Protein AF-A0A2M7JU36-F1 (afdb_monomer_lite)

Structure (mmCIF, N/CA/C/O backbone):
data_AF-A0A2M7JU36-F1
#
_entry.id   AF-A0A2M7JU36-F1
#
loop_
_atom_site.group_PDB
_atom_site.id
_atom_site.type_symbol
_atom_site.label_atom_id
_atom_site.label_alt_id
_atom_site.label_comp_id
_atom_site.label_asym_id
_atom_site.label_entity_id
_atom_site.label_seq_id
_atom_site.pdbx_PDB_ins_code
_atom_site.Cartn_x
_atom_site.Cartn_y
_atom_site.Cartn_z
_atom_site.occupancy
_atom_site.B_iso_or_equiv
_atom_site.auth_seq_id
_atom_site.auth_comp_id
_atom_site.auth_asym_id
_atom_site.auth_atom_id
_atom_site.pdbx_PDB_model_num
ATOM 1 N N . MET A 1 1 ? -21.997 -7.208 15.040 1.00 50.09 1 MET A N 1
ATOM 2 C CA . MET A 1 1 ? -20.787 -6.437 15.381 1.00 50.09 1 MET A CA 1
ATOM 3 C C . MET A 1 1 ? -20.080 -6.187 14.065 1.00 50.09 1 MET A C 1
ATOM 5 O O . MET A 1 1 ? -19.576 -7.139 13.486 1.00 50.09 1 MET A O 1
ATOM 9 N N . GLY A 1 2 ? -20.224 -4.988 13.495 1.00 57.16 2 GLY A N 1
ATOM 10 C CA . GLY A 1 2 ? -19.486 -4.645 12.277 1.00 57.16 2 GLY A CA 1
ATOM 11 C C . GLY A 1 2 ? -17.994 -4.670 12.595 1.00 57.16 2 GLY A C 1
ATOM 12 O O . GLY A 1 2 ? -17.623 -4.312 13.710 1.00 57.16 2 GLY A O 1
ATOM 13 N N . LEU A 1 3 ? -17.168 -5.158 11.672 1.00 71.88 3 LEU A N 1
ATOM 14 C CA . LEU A 1 3 ? -15.715 -5.123 11.829 1.00 71.88 3 LEU A CA 1
ATOM 15 C C . LEU A 1 3 ? -15.291 -3.659 11.997 1.00 71.88 3 LEU A C 1
ATOM 17 O O . LEU A 1 3 ? -15.453 -2.861 11.075 1.00 71.88 3 LEU A O 1
ATOM 21 N N . GLU A 1 4 ? -14.818 -3.295 13.189 1.00 88.31 4 GLU A N 1
ATOM 22 C CA . GLU A 1 4 ? -14.228 -1.981 13.417 1.00 88.31 4 GLU A CA 1
ATOM 23 C C . GLU A 1 4 ? -12.824 -1.979 12.821 1.00 88.31 4 GLU A C 1
ATOM 25 O O . GLU A 1 4 ? -11.915 -2.625 13.340 1.00 88.31 4 GLU A O 1
ATOM 30 N N . TYR A 1 5 ? -12.665 -1.271 11.706 1.00 93.06 5 TYR A N 1
ATOM 31 C CA . TYR A 1 5 ? -11.362 -1.033 11.103 1.00 93.06 5 TYR A CA 1
ATOM 32 C C . TYR A 1 5 ? -10.684 0.153 11.773 1.00 93.06 5 TYR A C 1
ATOM 34 O O . TYR A 1 5 ? -11.302 1.180 12.069 1.00 93.06 5 TYR A O 1
ATOM 42 N N . THR A 1 6 ? -9.379 0.035 11.959 1.00 96.12 6 THR A N 1
ATOM 43 C CA . THR A 1 6 ? -8.544 1.144 12.397 1.00 96.12 6 THR A CA 1
ATOM 44 C C . THR A 1 6 ? -8.436 2.201 11.296 1.00 96.12 6 THR A C 1
ATOM 46 O O . THR A 1 6 ? -8.538 1.923 10.099 1.00 96.12 6 THR A O 1
ATOM 49 N N . MET A 1 7 ? -8.134 3.441 11.684 1.00 96.31 7 MET A N 1
ATOM 50 C CA . MET A 1 7 ? -7.880 4.519 10.717 1.00 96.31 7 MET A CA 1
ATOM 51 C C . MET A 1 7 ? -6.694 4.214 9.788 1.00 96.31 7 MET A C 1
ATOM 53 O O . MET A 1 7 ? -6.660 4.679 8.652 1.00 96.31 7 MET A O 1
ATOM 57 N N . GLN A 1 8 ? -5.727 3.421 10.253 1.00 97.31 8 GLN A N 1
ATOM 58 C CA . GLN A 1 8 ? -4.566 3.018 9.460 1.00 97.31 8 GLN A CA 1
ATOM 59 C C . GLN A 1 8 ? -4.952 2.024 8.366 1.00 97.31 8 GLN A C 1
ATOM 61 O O . GLN A 1 8 ? -4.522 2.192 7.229 1.00 97.31 8 GLN A O 1
ATOM 66 N N . GLU A 1 9 ? -5.799 1.041 8.672 1.00 97.06 9 GLU A N 1
ATOM 67 C CA . GLU A 1 9 ? -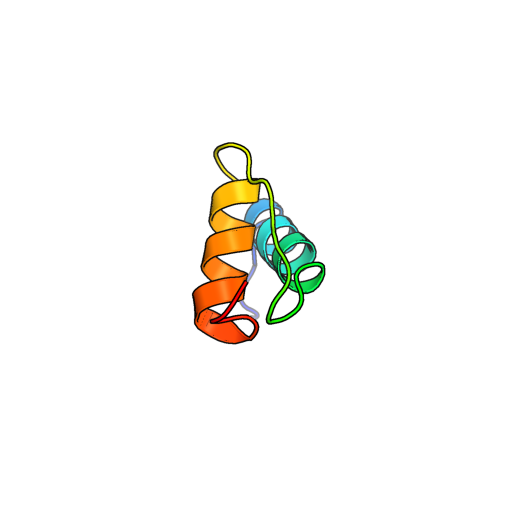6.323 0.103 7.671 1.00 97.06 9 GLU A CA 1
ATOM 68 C C . GLU A 1 9 ? -7.163 0.833 6.622 1.00 97.06 9 GLU A C 1
ATOM 70 O O . GLU A 1 9 ? -6.983 0.612 5.425 1.00 97.06 9 GLU A O 1
ATOM 75 N N . LEU A 1 10 ? -8.011 1.775 7.049 1.00 97.38 10 LEU A N 1
ATOM 76 C CA . LEU A 1 10 ? -8.781 2.609 6.124 1.00 97.38 10 LEU A CA 1
ATOM 77 C C . LEU A 1 10 ? -7.871 3.445 5.212 1.00 97.38 10 LEU A C 1
ATOM 79 O O . LEU A 1 10 ? -8.132 3.541 4.015 1.00 97.38 10 LEU A O 1
ATOM 83 N N . MET A 1 11 ? -6.780 4.004 5.744 1.00 97.75 11 MET A N 1
ATOM 84 C CA . MET A 1 11 ? -5.792 4.747 4.954 1.00 97.75 11 MET A CA 1
ATOM 85 C C . MET A 1 11 ? -5.048 3.850 3.957 1.00 97.75 11 MET A C 1
ATOM 87 O O . MET A 1 11 ? -4.828 4.263 2.821 1.00 97.75 11 MET A O 1
ATOM 91 N N . VAL A 1 12 ? -4.687 2.627 4.355 1.00 98.44 12 VAL A N 1
ATOM 92 C CA . VAL A 1 12 ? -4.052 1.638 3.470 1.00 98.44 12 VAL A CA 1
ATOM 93 C C . VAL A 1 12 ? -4.982 1.281 2.311 1.00 98.44 12 VAL A C 1
ATOM 95 O O . VAL A 1 12 ? -4.551 1.313 1.162 1.00 98.44 12 VAL A O 1
ATOM 98 N N . VAL A 1 13 ? -6.263 1.017 2.585 1.00 98.38 13 VAL A N 1
ATOM 99 C CA . VAL A 1 13 ? -7.258 0.715 1.542 1.00 98.38 13 VAL A CA 1
ATOM 100 C C . VAL A 1 13 ? -7.489 1.916 0.628 1.00 98.38 13 VAL A C 1
ATOM 102 O O . VAL A 1 13 ? -7.588 1.748 -0.585 1.00 98.38 13 VAL A O 1
ATOM 105 N N . ALA A 1 14 ? -7.572 3.124 1.191 1.00 98.31 14 ALA A N 1
ATOM 106 C CA . ALA A 1 14 ? -7.720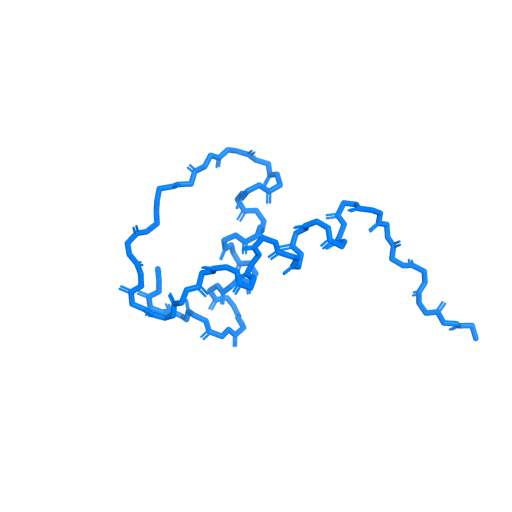 4.342 0.403 1.00 98.31 14 ALA A CA 1
ATOM 107 C C . ALA A 1 14 ? -6.523 4.543 -0.538 1.00 98.31 14 ALA A C 1
ATOM 109 O O . ALA A 1 14 ? -6.727 4.738 -1.728 1.00 98.31 14 ALA A O 1
ATOM 110 N N . GLY A 1 15 ? -5.292 4.410 -0.034 1.00 98.06 15 GLY A N 1
ATOM 111 C CA . GLY A 1 15 ? -4.085 4.527 -0.854 1.00 98.06 15 GLY A CA 1
ATOM 112 C C . GLY A 1 15 ? -3.962 3.428 -1.910 1.00 98.06 15 GLY A C 1
ATOM 113 O O . GLY A 1 15 ? -3.563 3.711 -3.033 1.00 98.06 15 GLY A O 1
ATOM 114 N N . ALA A 1 16 ? -4.344 2.190 -1.580 1.00 98.69 16 ALA A N 1
ATOM 115 C CA . ALA A 1 16 ? -4.293 1.072 -2.520 1.00 98.69 16 ALA A CA 1
ATOM 116 C C . ALA A 1 16 ? -5.176 1.316 -3.753 1.00 98.69 16 ALA A C 1
ATOM 118 O O . ALA A 1 16 ? -4.783 0.962 -4.854 1.00 98.69 16 ALA A O 1
ATOM 119 N N . ARG A 1 17 ? -6.344 1.949 -3.577 1.00 98.50 17 ARG A N 1
ATOM 120 C CA . ARG A 1 17 ? -7.302 2.239 -4.662 1.00 98.50 17 ARG A CA 1
ATOM 121 C C . ARG A 1 17 ? -6.834 3.301 -5.654 1.00 98.50 17 ARG A C 1
ATOM 123 O O . ARG A 1 17 ? -7.439 3.428 -6.715 1.00 98.50 17 ARG A O 1
ATOM 130 N N . GLU A 1 18 ? -5.807 4.071 -5.310 1.00 98.25 18 GLU A N 1
ATOM 131 C CA . GLU A 1 18 ? -5.230 5.069 -6.215 1.00 98.25 18 GLU A CA 1
ATOM 132 C C . GLU A 1 18 ? -4.256 4.445 -7.227 1.00 98.25 18 GLU A C 1
ATOM 134 O O . GLU A 1 18 ? -3.900 5.102 -8.202 1.00 98.25 18 GLU A O 1
ATOM 139 N N . ILE A 1 19 ? -3.835 3.192 -7.012 1.00 98.62 19 ILE A N 1
ATOM 140 C CA . ILE A 1 19 ? -2.917 2.459 -7.889 1.00 98.62 19 ILE A CA 1
ATOM 141 C C . ILE A 1 19 ? -3.733 1.677 -8.916 1.00 98.62 19 ILE A C 1
ATOM 143 O O . ILE A 1 19 ? -4.642 0.931 -8.558 1.00 98.62 19 ILE A O 1
ATOM 147 N N . ARG A 1 20 ? -3.409 1.829 -10.197 1.00 98.62 20 ARG A N 1
ATOM 148 C CA . ARG A 1 20 ? -4.008 1.049 -11.281 1.00 98.62 20 ARG A CA 1
ATOM 149 C C . ARG A 1 20 ? -3.072 -0.070 -11.700 1.00 98.62 20 ARG A C 1
ATOM 151 O O . ARG A 1 20 ? -1.864 0.015 -11.506 1.00 98.62 20 ARG A O 1
ATOM 158 N N . ASP A 1 21 ? -3.646 -1.114 -12.286 1.00 98.62 21 ASP A N 1
ATOM 159 C CA . ASP A 1 21 ? -2.840 -2.144 -12.932 1.00 98.62 21 ASP A CA 1
ATOM 160 C C . ASP A 1 21 ? -1.964 -1.511 -14.025 1.00 98.62 21 ASP A C 1
ATOM 162 O O . ASP A 1 21 ? -2.387 -0.551 -14.674 1.00 98.62 21 ASP A O 1
ATOM 166 N N . ASP A 1 22 ? -0.745 -2.025 -14.177 1.00 98.44 22 ASP A N 1
ATOM 167 C CA . ASP A 1 22 ? 0.310 -1.499 -15.058 1.00 98.44 22 ASP A CA 1
ATOM 168 C C . ASP A 1 22 ? 0.869 -0.094 -14.707 1.00 98.44 22 ASP A C 1
ATOM 170 O O . ASP A 1 22 ? 1.668 0.458 -15.475 1.00 98.44 22 ASP A O 1
ATOM 174 N N . ASP A 1 23 ? 0.519 0.504 -13.559 1.00 98.06 23 ASP A N 1
ATOM 175 C CA . ASP A 1 23 ? 1.174 1.736 -13.092 1.00 98.06 23 ASP A CA 1
ATOM 176 C C . ASP A 1 23 ? 2.637 1.474 -12.691 1.00 98.06 23 ASP A C 1
ATOM 178 O O . ASP A 1 23 ? 2.954 0.492 -12.036 1.00 98.06 23 ASP A O 1
ATOM 182 N N . VAL A 1 24 ? 3.549 2.409 -12.984 1.00 97.50 24 VAL A N 1
ATOM 183 C CA . VAL A 1 24 ? 4.904 2.389 -12.403 1.00 97.50 24 VAL A CA 1
ATOM 184 C C . VAL A 1 24 ? 4.906 3.232 -11.132 1.00 97.50 24 VAL A C 1
ATOM 186 O O . VAL A 1 24 ? 4.947 4.464 -11.191 1.00 97.50 24 VAL A O 1
ATOM 189 N N . VAL A 1 25 ? 4.874 2.577 -9.971 1.00 96.62 25 VAL A N 1
ATOM 190 C CA . VAL A 1 25 ? 4.706 3.258 -8.678 1.00 96.62 25 VAL A CA 1
ATOM 191 C C . VAL A 1 25 ? 6.031 3.383 -7.919 1.00 96.62 25 VAL A C 1
ATOM 193 O O . VAL A 1 25 ? 6.714 2.399 -7.643 1.00 96.62 25 VAL A O 1
ATOM 196 N N . PHE A 1 26 ? 6.383 4.603 -7.498 1.00 97.31 26 PHE A N 1
ATOM 197 C CA . PHE A 1 26 ? 7.448 4.818 -6.513 1.00 97.31 26 PHE A CA 1
ATOM 198 C C . PHE A 1 26 ? 6.869 4.782 -5.096 1.00 97.31 26 PHE A C 1
ATOM 200 O O . PHE A 1 26 ? 5.995 5.579 -4.754 1.00 97.31 26 PHE A O 1
ATOM 207 N N . VAL A 1 27 ? 7.375 3.878 -4.256 1.00 96.62 27 VAL A N 1
ATOM 208 C CA . VAL A 1 27 ? 6.782 3.590 -2.945 1.00 96.62 27 VAL A CA 1
ATOM 209 C C . VAL A 1 27 ? 7.748 3.934 -1.813 1.00 96.62 27 VAL A C 1
ATOM 211 O O . VAL A 1 27 ? 8.925 3.581 -1.839 1.00 96.62 27 VAL A O 1
ATOM 214 N N . GLY A 1 28 ? 7.231 4.633 -0.799 1.00 93.94 28 GLY A N 1
ATOM 215 C CA . GLY A 1 28 ? 7.941 4.914 0.451 1.00 93.94 28 GLY A CA 1
ATOM 216 C C . GLY A 1 28 ? 7.889 3.752 1.456 1.00 93.94 28 GLY A C 1
ATOM 217 O O . GLY A 1 28 ? 7.684 2.598 1.106 1.00 93.94 28 GLY A O 1
ATOM 218 N N . MET A 1 29 ? 8.043 4.052 2.749 1.00 95.38 29 MET A N 1
ATOM 219 C CA . MET A 1 29 ? 8.042 3.040 3.823 1.00 95.38 29 MET A CA 1
ATOM 220 C C . MET A 1 29 ? 6.761 3.073 4.667 1.00 95.38 29 MET A C 1
ATOM 222 O O . MET A 1 29 ? 6.171 4.137 4.846 1.00 95.38 29 MET A O 1
ATOM 226 N N . ARG A 1 30 ? 6.426 1.949 5.321 1.00 95.94 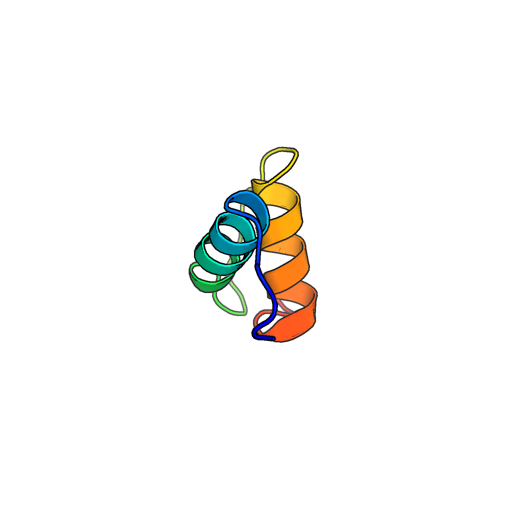30 ARG A N 1
ATOM 227 C CA . ARG A 1 30 ? 5.281 1.768 6.246 1.00 95.94 30 ARG A CA 1
ATOM 228 C C . ARG A 1 30 ? 3.925 1.739 5.530 1.00 95.94 30 ARG A C 1
ATOM 230 O O . ARG A 1 30 ? 3.721 0.870 4.694 1.00 95.94 30 ARG A O 1
ATOM 237 N N . LEU A 1 31 ? 2.996 2.642 5.862 1.00 97.38 31 LEU A N 1
ATOM 238 C CA . LEU A 1 31 ? 1.628 2.618 5.329 1.00 97.38 31 LEU A CA 1
ATOM 239 C C . LEU A 1 31 ? 1.576 2.696 3.788 1.00 97.38 31 LEU A C 1
ATOM 241 O O . LEU A 1 31 ? 0.837 1.902 3.214 1.00 97.38 31 LEU A O 1
ATOM 245 N N . PRO A 1 32 ? 2.390 3.526 3.098 1.00 97.69 32 PRO A N 1
ATOM 246 C CA . PRO A 1 32 ? 2.500 3.474 1.638 1.00 97.69 32 PRO A CA 1
ATOM 247 C C . PRO A 1 32 ? 2.918 2.105 1.085 1.00 97.69 32 PRO A C 1
ATOM 249 O O . PRO A 1 32 ? 2.379 1.675 0.072 1.00 97.69 32 PRO A O 1
ATOM 252 N N . LEU A 1 33 ? 3.836 1.397 1.758 1.00 98.25 33 LEU A N 1
ATOM 253 C CA . LEU A 1 33 ? 4.269 0.062 1.329 1.00 98.25 33 LEU A CA 1
ATOM 254 C C . LEU A 1 33 ? 3.141 -0.964 1.469 1.00 98.25 33 LEU A C 1
ATOM 256 O O . LEU A 1 33 ? 2.944 -1.782 0.578 1.00 98.25 33 LEU A O 1
ATOM 260 N N . LEU A 1 34 ? 2.371 -0.890 2.558 1.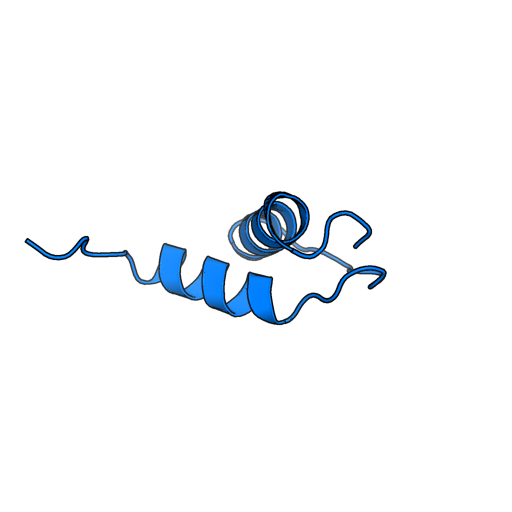00 98.38 34 LEU A N 1
ATOM 261 C CA . LEU A 1 34 ? 1.203 -1.750 2.755 1.00 98.38 34 LEU A CA 1
ATOM 262 C C . LEU A 1 34 ? 0.094 -1.453 1.740 1.00 98.38 34 LEU A C 1
ATOM 264 O O . LEU A 1 34 ? -0.533 -2.386 1.253 1.00 98.38 34 LEU A O 1
ATOM 268 N N . ALA A 1 35 ? -0.132 -0.182 1.397 1.00 98.44 35 ALA A N 1
ATOM 269 C CA . ALA A 1 35 ? -1.094 0.205 0.366 1.00 98.44 35 ALA A CA 1
ATOM 270 C C . ALA A 1 35 ? -0.704 -0.361 -1.006 1.00 98.44 35 ALA A C 1
ATOM 272 O O . ALA A 1 35 ? -1.541 -0.955 -1.682 1.00 98.44 35 ALA A O 1
ATOM 273 N N . PHE A 1 36 ? 0.575 -0.250 -1.376 1.00 98.56 36 PHE A N 1
ATOM 274 C CA . PHE A 1 36 ? 1.090 -0.835 -2.612 1.00 98.56 36 PHE A CA 1
ATOM 275 C C . PHE A 1 36 ? 0.960 -2.360 -2.629 1.00 98.56 36 PHE A C 1
ATOM 277 O O . PHE A 1 36 ? 0.423 -2.918 -3.582 1.00 98.56 36 PHE A O 1
ATOM 284 N N . GLN A 1 37 ? 1.375 -3.036 -1.555 1.00 98.38 37 GLN A N 1
ATOM 285 C CA . GLN A 1 37 ? 1.269 -4.492 -1.469 1.00 98.38 37 GLN A CA 1
ATOM 286 C C . GLN A 1 37 ? -0.192 -4.958 -1.545 1.00 98.38 37 GLN A C 1
ATOM 288 O O . GLN A 1 37 ? -0.503 -5.895 -2.274 1.00 98.38 37 GLN A O 1
ATOM 293 N N . LEU A 1 38 ? -1.108 -4.259 -0.866 1.00 98.69 38 LEU A N 1
ATOM 294 C CA . LEU A 1 38 ? -2.535 -4.555 -0.947 1.00 98.69 38 LEU A CA 1
ATOM 295 C C . LEU A 1 38 ? -3.070 -4.383 -2.374 1.00 98.69 38 LEU A C 1
ATOM 297 O O . LEU A 1 38 ? -3.868 -5.207 -2.815 1.00 98.69 38 LEU A O 1
ATOM 301 N N . ALA A 1 39 ? -2.651 -3.345 -3.103 1.00 98.75 39 ALA A N 1
ATOM 302 C CA . ALA A 1 39 ? -3.052 -3.156 -4.495 1.00 98.75 39 ALA A CA 1
ATOM 303 C C . ALA A 1 39 ? -2.583 -4.330 -5.370 1.00 98.75 39 ALA A C 1
ATOM 305 O O . ALA A 1 39 ? -3.415 -4.944 -6.047 1.00 98.75 39 ALA A O 1
ATOM 306 N N . LYS A 1 40 ? -1.301 -4.711 -5.256 1.00 98.50 40 LYS A N 1
ATOM 307 C CA . LYS A 1 40 ? -0.713 -5.853 -5.975 1.00 98.50 40 LYS A CA 1
ATOM 308 C C . LYS A 1 40 ? -1.422 -7.173 -5.704 1.00 98.50 40 LYS A C 1
ATOM 310 O O . LYS A 1 40 ? -1.667 -7.938 -6.631 1.00 98.50 40 LYS A O 1
ATOM 315 N N . ASP A 1 41 ? -1.788 -7.423 -4.452 1.00 98.69 41 ASP A N 1
ATOM 316 C CA . ASP A 1 41 ? -2.404 -8.688 -4.049 1.00 98.69 41 ASP A CA 1
ATOM 317 C C . ASP A 1 41 ? -3.915 -8.752 -4.336 1.00 98.69 41 ASP A C 1
ATOM 319 O O . ASP A 1 41 ? -4.540 -9.786 -4.099 1.00 98.69 41 ASP A O 1
ATOM 323 N N . THR A 1 42 ? -4.529 -7.665 -4.826 1.00 98.69 42 THR A N 1
ATOM 324 C CA . THR A 1 42 ? -5.987 -7.600 -5.024 1.00 98.69 42 THR A CA 1
ATOM 325 C C . THR A 1 42 ? -6.423 -7.235 -6.437 1.00 98.69 42 THR A C 1
ATOM 327 O O . THR A 1 42 ? -7.196 -7.985 -7.028 1.00 98.69 42 THR A O 1
ATOM 330 N N . HIS A 1 43 ? -6.002 -6.087 -6.970 1.00 98.62 43 HIS A N 1
ATOM 331 C CA . HIS A 1 43 ? -6.593 -5.521 -8.192 1.00 98.62 43 HIS A CA 1
ATOM 332 C C . HIS A 1 43 ? -5.588 -4.925 -9.181 1.00 98.62 43 HIS A C 1
ATOM 334 O O . HIS A 1 43 ? -5.982 -4.629 -10.304 1.00 98.62 43 HIS A O 1
ATOM 340 N N . ALA A 1 44 ? -4.326 -4.761 -8.785 1.00 98.62 44 ALA A N 1
ATOM 341 C CA . ALA A 1 44 ? -3.262 -4.205 -9.618 1.00 98.62 44 ALA A CA 1
ATOM 342 C C . ALA A 1 44 ? -2.005 -5.109 -9.602 1.00 98.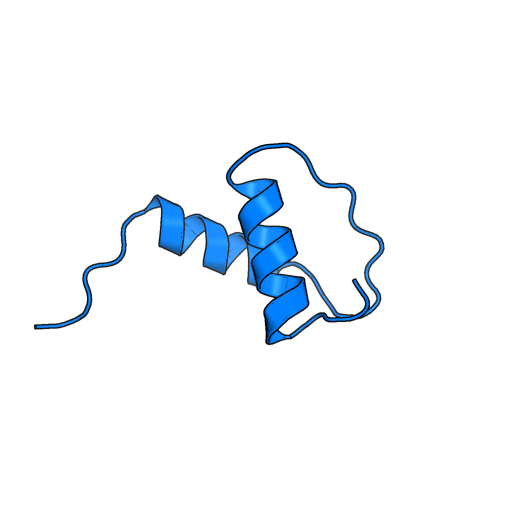62 44 ALA A C 1
ATOM 344 O O . ALA A 1 44 ? -0.941 -4.676 -9.153 1.00 98.62 44 ALA A O 1
ATOM 345 N N . PRO A 1 45 ? -2.107 -6.394 -10.001 1.00 98.44 45 PRO A N 1
ATOM 346 C CA . PRO A 1 45 ? -1.003 -7.358 -9.911 1.00 98.44 45 PRO A CA 1
ATOM 347 C C . PRO A 1 45 ? 0.243 -6.983 -10.735 1.00 98.44 45 PRO A C 1
ATOM 349 O O . PRO A 1 45 ? 1.345 -7.454 -10.425 1.00 98.44 45 PRO A O 1
ATOM 352 N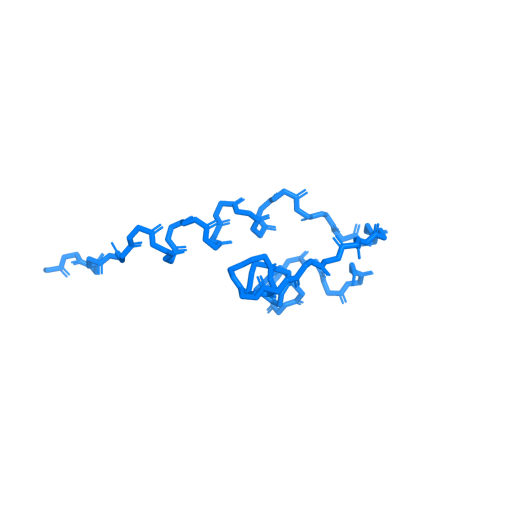 N . HIS A 1 46 ? 0.087 -6.140 -11.755 1.00 98.12 46 HIS A N 1
ATOM 353 C CA . HIS A 1 46 ? 1.131 -5.687 -12.674 1.00 98.12 46 HIS A CA 1
ATOM 354 C C . HIS A 1 46 ? 1.623 -4.254 -12.407 1.00 98.12 46 HIS A C 1
ATOM 356 O O . HIS A 1 46 ? 2.454 -3.764 -13.168 1.00 98.12 46 HIS A O 1
ATOM 362 N N . ALA A 1 47 ? 1.172 -3.616 -11.320 1.00 95.00 47 ALA A N 1
ATOM 363 C CA . ALA A 1 47 ? 1.726 -2.348 -10.828 1.00 95.00 47 ALA A CA 1
ATOM 364 C C . ALA A 1 47 ? 3.102 -2.486 -10.141 1.00 95.00 47 ALA A C 1
ATOM 366 O O . ALA A 1 47 ? 3.473 -3.616 -9.723 1.00 95.00 47 ALA A O 1
#

pLDDT: mean 95.02, std 9.68, range [50.09, 98.75]

Radius of gyration: 11.17 Å; chains: 1; bounding box: 29×14×30 Å

Foldseek 3Di:
DPPDDDPLVVLLCVLLVVDAAQDDDDADDDSSVSSVVVNCVPHHVRD

Sequence (47 aa):
MGLEYTMQELMVVAGAREIRDDDVVFVGMRLPLLAFQLAKDTHAPHA

Secondary structure (DSSP, 8-state):
------HHHHHHHHHHTTPPTT------SSHHHHHHHHHHHHT-TT-